Protein AF-A0A7X8ICW5-F1 (afdb_monomer_lite)

Sequence (118 aa):
MKFNWKTEKGNQVELIVKETILDKTADGTKYGEEIFKAVGSFKANGKEYNAQFMTDKGRDVIVFYLNNKEMTVIIPQEIVSKIWPERKAQAEAFDKSLKMDQEYEAHYNKVLKTMGRD

Radius of gyration: 19.95 Å; chains: 1; bounding box: 39×45×60 Å

Secondary structure (DSSP, 8-state):
-EEEEE-TT--EEEEEEEEEEEEEEETTEEEEEEEEEEEEEEEETTEEE-EEEEEETTEEEEEEEETTEEEEEEPPHHHHHHH-GGGHHHHHHHHHHHHHHHHHHHHHHHHHHHTT--

pLDDT: mean 81.74, std 9.29, range [49.62, 93.5]

Foldseek 3Di:
DWDWDAAPVGKIKIWDKDWDWDFDDDPNDGPDIDTDIFTPWIDINNDTFDWGWDQDQLFIWIWTDDPNDIDIDTDPLVVCCVRPVVSNVSSVVSVVVVVVVVVVVVVVVVVVVVVDDD

Structure (mmCIF, N/CA/C/O backbone):
data_AF-A0A7X8ICW5-F1
#
_entry.id   AF-A0A7X8ICW5-F1
#
loop_
_atom_site.group_PDB
_atom_site.id
_atom_site.type_symbol
_atom_site.label_atom_id
_atom_site.label_alt_id
_atom_site.label_comp_id
_atom_site.label_asym_id
_atom_site.label_entity_id
_atom_site.label_seq_id
_atom_site.pdbx_PDB_ins_code
_atom_site.Cartn_x
_atom_site.Cartn_y
_atom_site.Cartn_z
_atom_site.occupancy
_atom_site.B_iso_or_equiv
_atom_site.auth_seq_id
_atom_site.auth_comp_id
_atom_site.auth_asym_id
_atom_site.auth_atom_id
_atom_site.pdbx_PDB_model_num
ATOM 1 N N . MET A 1 1 ? -2.946 11.689 7.149 1.00 88.31 1 MET A N 1
ATOM 2 C CA . MET A 1 1 ? -3.487 11.826 5.774 1.00 88.31 1 MET A CA 1
ATOM 3 C C . MET A 1 1 ? -4.508 10.724 5.482 1.00 88.31 1 MET A C 1
ATOM 5 O O . MET A 1 1 ? -4.333 9.629 5.998 1.00 88.31 1 MET A O 1
ATOM 9 N N . LYS A 1 2 ? -5.552 10.977 4.675 1.00 90.81 2 LYS A N 1
ATOM 10 C CA . LYS A 1 2 ? -6.544 9.963 4.252 1.00 90.81 2 LYS A CA 1
ATOM 11 C C . LYS A 1 2 ? -6.507 9.791 2.732 1.00 90.81 2 LYS A C 1
ATOM 13 O O . LYS A 1 2 ? -6.569 10.777 2.006 1.00 90.81 2 LYS A O 1
ATOM 18 N N . PHE A 1 3 ? -6.468 8.548 2.275 1.00 91.88 3 PHE A N 1
ATOM 19 C CA . PHE A 1 3 ? -6.473 8.152 0.871 1.00 91.88 3 PHE A CA 1
ATOM 20 C C . PHE A 1 3 ? -7.620 7.184 0.617 1.00 91.88 3 PHE A C 1
ATOM 22 O O . PHE A 1 3 ? -7.975 6.396 1.491 1.00 91.88 3 PHE A O 1
ATOM 29 N N . ASN A 1 4 ? -8.213 7.255 -0.568 1.00 93.31 4 ASN A N 1
ATOM 30 C CA . ASN A 1 4 ? -9.263 6.342 -0.988 1.00 93.31 4 ASN A CA 1
ATOM 31 C C . ASN A 1 4 ? -9.071 5.983 -2.460 1.00 93.31 4 ASN A C 1
ATOM 33 O O . ASN A 1 4 ? -8.700 6.838 -3.261 1.00 93.31 4 ASN A O 1
ATOM 37 N N . TRP A 1 5 ? -9.272 4.712 -2.794 1.00 92.62 5 TRP A N 1
ATOM 38 C CA . TRP A 1 5 ? -9.216 4.224 -4.168 1.00 92.62 5 TRP A CA 1
ATOM 39 C C . TRP A 1 5 ? -10.086 2.984 -4.339 1.00 92.62 5 TRP A C 1
ATOM 41 O O . TRP A 1 5 ? -10.574 2.395 -3.373 1.00 92.62 5 TRP A O 1
ATOM 51 N N . LYS A 1 6 ? -10.285 2.587 -5.594 1.00 91.50 6 LYS A N 1
ATOM 52 C CA . LYS A 1 6 ? -10.989 1.363 -5.959 1.00 91.50 6 LYS A CA 1
ATOM 53 C C . LYS A 1 6 ? -9.982 0.376 -6.538 1.00 91.50 6 LYS A C 1
ATOM 55 O O . LYS A 1 6 ? -9.174 0.741 -7.385 1.00 91.50 6 LYS A O 1
ATOM 60 N N . THR A 1 7 ? -10.011 -0.860 -6.059 1.00 87.75 7 THR A N 1
ATOM 61 C CA . THR A 1 7 ? -9.210 -1.954 -6.636 1.00 87.75 7 THR A CA 1
ATOM 62 C C . THR A 1 7 ? -9.782 -2.383 -7.989 1.00 87.75 7 THR A C 1
ATOM 64 O O . THR A 1 7 ? -10.959 -2.147 -8.262 1.00 87.75 7 THR A O 1
ATOM 67 N N . GLU A 1 8 ? -8.998 -3.089 -8.805 1.00 80.50 8 GLU A N 1
ATOM 68 C CA . GLU A 1 8 ? -9.451 -3.641 -10.097 1.00 80.50 8 GLU A CA 1
ATOM 69 C C . GLU A 1 8 ? -10.667 -4.571 -9.952 1.00 80.50 8 GLU A C 1
ATOM 71 O O . GLU A 1 8 ? -11.539 -4.619 -10.813 1.00 80.50 8 GLU A O 1
ATOM 76 N N . LYS A 1 9 ? -10.782 -5.254 -8.806 1.00 80.50 9 LYS A N 1
ATOM 77 C CA . LYS A 1 9 ? -11.930 -6.109 -8.453 1.00 80.50 9 LYS A CA 1
ATOM 78 C C . LYS A 1 9 ? -13.146 -5.329 -7.939 1.00 80.50 9 LYS A C 1
ATOM 80 O O . LYS A 1 9 ? -14.122 -5.921 -7.493 1.00 80.50 9 LYS A O 1
ATOM 85 N N . GLY A 1 10 ? -13.077 -4.003 -7.944 1.00 84.75 10 GLY A N 1
ATOM 86 C CA . GLY A 1 10 ? -14.158 -3.108 -7.564 1.00 84.75 10 GLY A CA 1
ATOM 87 C C . GLY A 1 10 ? -14.303 -2.822 -6.067 1.00 84.75 10 GLY A C 1
ATOM 88 O O . GLY A 1 10 ? -15.199 -2.065 -5.699 1.00 84.75 10 GLY A O 1
ATOM 89 N N . ASN A 1 11 ? -13.429 -3.361 -5.213 1.00 87.44 11 ASN A N 1
ATOM 90 C CA . ASN A 1 11 ? -13.466 -3.092 -3.771 1.00 87.44 11 ASN A CA 1
ATOM 91 C C . ASN A 1 11 ? -13.019 -1.662 -3.472 1.00 87.44 11 ASN A C 1
ATOM 93 O O . ASN A 1 11 ? -11.994 -1.223 -4.005 1.00 87.44 11 ASN A O 1
ATOM 97 N N . GLN A 1 12 ? -13.753 -0.972 -2.603 1.00 92.50 12 GLN A N 1
ATOM 98 C CA . GLN A 1 12 ? -13.397 0.360 -2.126 1.00 92.50 12 GLN A CA 1
ATOM 99 C C . GLN A 1 12 ? -12.414 0.242 -0.966 1.00 92.50 12 GLN A C 1
ATOM 101 O O . GLN A 1 12 ? -12.662 -0.491 -0.012 1.00 92.50 12 GLN A O 1
ATOM 106 N N . VAL A 1 13 ? -11.308 0.967 -1.043 1.00 93.50 13 VAL A N 1
ATOM 107 C CA . VAL A 1 13 ? -10.251 0.953 -0.037 1.00 93.50 13 VAL A CA 1
ATOM 108 C C . VAL A 1 13 ? -10.068 2.359 0.507 1.00 93.50 13 VAL A C 1
ATOM 110 O O . VAL A 1 13 ? -10.017 3.321 -0.258 1.00 93.50 13 VAL A O 1
ATOM 113 N N . GLU A 1 14 ? -9.964 2.477 1.825 1.00 93.25 14 GLU A N 1
ATOM 114 C CA . GLU A 1 14 ? -9.622 3.703 2.531 1.00 93.25 14 GLU A CA 1
ATOM 115 C C . GLU A 1 14 ? -8.385 3.453 3.394 1.00 93.25 14 GLU A C 1
ATOM 117 O O . GLU A 1 14 ? -8.375 2.572 4.248 1.00 93.25 14 GLU A O 1
ATOM 122 N N . LEU A 1 15 ? -7.340 4.248 3.199 1.00 92.12 15 LEU A N 1
ATOM 123 C CA . LEU A 1 15 ? -6.103 4.180 3.966 1.00 92.12 15 LEU A CA 1
ATOM 124 C C . LEU A 1 15 ? -5.906 5.496 4.706 1.00 92.12 15 LEU A C 1
ATOM 126 O O . LEU A 1 15 ? -5.867 6.566 4.103 1.00 92.12 15 LEU A O 1
ATOM 130 N N . ILE A 1 16 ? -5.744 5.423 6.017 1.00 91.56 16 ILE A N 1
ATOM 131 C CA . ILE A 1 16 ? -5.351 6.547 6.852 1.00 91.56 16 ILE A CA 1
ATOM 132 C C . ILE A 1 16 ? -3.898 6.335 7.240 1.00 91.56 16 ILE A C 1
ATOM 134 O O . ILE A 1 16 ? -3.557 5.353 7.892 1.00 91.56 16 ILE A O 1
ATOM 138 N N . VAL A 1 17 ? -3.050 7.281 6.867 1.00 89.88 17 VAL A N 1
ATOM 139 C CA . VAL A 1 17 ? -1.645 7.333 7.265 1.00 89.88 17 VAL A CA 1
ATOM 140 C C . VAL A 1 17 ? -1.499 8.306 8.423 1.00 89.88 17 VAL A C 1
ATOM 142 O O . VAL A 1 17 ? -2.032 9.421 8.370 1.00 89.88 17 VAL A O 1
ATOM 145 N N . LYS A 1 18 ? -0.772 7.892 9.455 1.00 89.12 18 LYS A N 1
ATOM 146 C CA . LYS A 1 18 ? -0.337 8.752 10.552 1.00 89.12 18 LYS A CA 1
ATOM 147 C C . LYS A 1 18 ? 1.129 9.098 10.349 1.00 89.12 18 LYS A C 1
ATOM 149 O O . LYS A 1 18 ? 1.935 8.239 10.005 1.00 89.12 18 LYS A O 1
ATOM 154 N N . GLU A 1 19 ? 1.436 10.366 10.554 1.00 87.25 19 GLU A N 1
ATOM 155 C CA . GLU A 1 19 ? 2.794 10.890 10.521 1.00 87.25 19 GLU A CA 1
ATOM 156 C C . GLU A 1 19 ? 3.177 11.173 11.973 1.00 87.25 19 GLU A C 1
ATOM 158 O O . GLU A 1 19 ? 2.400 11.757 12.730 1.00 87.25 19 GLU A O 1
ATOM 163 N N . THR A 1 20 ? 4.330 10.680 12.395 1.00 83.06 20 THR A N 1
ATOM 164 C CA . THR A 1 20 ? 4.875 10.857 13.735 1.00 83.06 20 THR A CA 1
ATOM 165 C C . THR A 1 20 ? 6.291 11.359 13.577 1.00 83.06 20 THR A C 1
ATOM 167 O O . THR A 1 20 ? 7.091 10.755 12.873 1.00 83.06 20 THR A O 1
ATOM 170 N N . ILE A 1 21 ? 6.592 12.486 14.206 1.00 82.12 21 ILE A N 1
ATOM 171 C CA . ILE A 1 21 ? 7.944 13.025 14.218 1.00 82.12 21 ILE A CA 1
ATOM 172 C C . ILE A 1 21 ? 8.698 12.275 15.313 1.00 82.12 21 ILE A C 1
ATOM 174 O O . ILE A 1 21 ? 8.289 12.291 16.473 1.00 82.12 21 ILE A O 1
ATOM 178 N N . LEU A 1 22 ? 9.748 11.565 14.922 1.00 80.94 22 LEU A N 1
ATOM 179 C CA . LEU A 1 22 ? 10.687 10.918 15.821 1.00 80.94 22 LEU A CA 1
ATOM 180 C C . LEU A 1 22 ? 11.913 11.812 15.953 1.00 80.94 22 LEU A C 1
ATOM 182 O O . LEU A 1 22 ? 12.618 12.084 14.979 1.00 80.94 22 LEU A O 1
ATOM 186 N N . ASP A 1 23 ? 12.180 12.256 17.173 1.00 83.75 23 ASP A N 1
ATOM 187 C CA . ASP A 1 23 ? 13.417 12.949 17.494 1.00 83.75 23 ASP A CA 1
ATOM 188 C C . ASP A 1 23 ? 14.589 11.972 17.423 1.00 83.75 23 ASP A C 1
ATOM 190 O O . ASP A 1 23 ? 14.660 10.996 18.179 1.00 83.75 23 ASP A O 1
ATOM 194 N N . LYS A 1 24 ? 15.550 12.252 16.540 1.00 77.00 24 LYS A N 1
ATOM 195 C CA . LYS A 1 24 ? 16.824 11.542 16.553 1.00 77.00 24 LYS A CA 1
ATOM 196 C C . LYS A 1 24 ? 17.640 12.072 17.720 1.00 77.00 24 LYS A C 1
ATOM 198 O O . LYS A 1 24 ? 18.223 13.156 17.653 1.00 77.00 24 LYS A O 1
ATOM 203 N N . THR A 1 25 ? 17.650 11.297 18.796 1.00 79.19 25 THR A N 1
ATOM 204 C CA . THR A 1 25 ? 18.475 11.550 19.974 1.00 79.19 25 THR A CA 1
ATOM 205 C C . THR A 1 25 ? 19.610 10.535 20.039 1.00 79.19 25 THR A C 1
ATOM 207 O O . THR A 1 25 ? 19.411 9.338 19.845 1.00 79.19 25 THR A O 1
ATOM 210 N N . ALA A 1 26 ? 20.822 11.025 20.278 1.00 70.75 26 ALA A N 1
ATOM 211 C CA . ALA A 1 26 ? 21.976 10.225 20.679 1.00 70.75 26 ALA A CA 1
ATOM 212 C C . ALA A 1 26 ? 22.488 10.837 21.983 1.00 70.75 26 ALA A C 1
ATOM 214 O O . ALA A 1 26 ? 22.659 12.055 22.048 1.00 70.75 26 ALA A O 1
ATOM 215 N N . ASP A 1 27 ? 22.632 10.026 23.034 1.00 76.94 27 ASP A N 1
ATOM 216 C CA . ASP A 1 27 ? 23.030 10.484 24.376 1.00 76.94 27 ASP A CA 1
ATOM 217 C C . ASP A 1 27 ? 22.227 11.705 24.878 1.00 76.94 27 ASP A C 1
ATOM 219 O O . ASP A 1 27 ? 22.767 12.681 25.393 1.00 76.94 27 ASP A O 1
ATOM 223 N N . GLY A 1 28 ? 20.905 11.696 24.662 1.00 77.06 28 GLY A N 1
ATOM 224 C CA . GLY A 1 28 ? 20.012 12.786 25.080 1.00 77.06 28 GLY A CA 1
ATOM 225 C C . GLY A 1 28 ? 20.142 14.085 24.273 1.00 77.06 28 GLY A C 1
ATOM 226 O O . GLY A 1 28 ? 19.391 15.028 24.513 1.00 77.06 28 GLY A O 1
ATOM 227 N N . THR A 1 29 ? 21.034 14.137 23.281 1.00 77.50 29 THR A N 1
ATOM 228 C CA . THR A 1 29 ? 21.197 15.289 22.389 1.00 77.50 29 THR A CA 1
ATOM 229 C C . THR A 1 29 ? 20.387 15.073 21.113 1.00 77.50 29 THR A C 1
ATOM 231 O O . THR A 1 29 ? 20.631 14.126 20.362 1.00 77.50 29 THR A O 1
ATOM 234 N N . LYS A 1 30 ? 19.408 15.951 20.859 1.00 79.75 30 LYS A N 1
ATOM 235 C CA . LYS A 1 30 ? 18.623 15.967 19.616 1.00 79.75 30 LYS A CA 1
ATOM 236 C C . LYS A 1 30 ? 19.498 16.502 18.480 1.00 79.75 30 LYS A C 1
ATOM 238 O O . LYS A 1 30 ? 19.870 17.671 18.497 1.00 79.75 30 LYS A O 1
ATOM 243 N N . TYR A 1 31 ? 19.816 15.658 17.500 1.00 82.62 31 TYR A N 1
ATOM 244 C CA . TYR A 1 31 ? 20.617 16.037 16.324 1.00 82.62 31 TYR A CA 1
ATOM 245 C C . TYR A 1 31 ? 19.809 16.036 15.020 1.00 82.62 31 TYR A C 1
ATOM 247 O O . TYR A 1 31 ? 20.335 16.378 13.962 1.00 82.62 31 TYR A O 1
ATOM 255 N N . GLY A 1 32 ? 18.529 15.668 15.078 1.00 80.69 32 GLY A N 1
ATOM 256 C CA . GLY A 1 32 ? 17.634 15.739 13.934 1.00 80.69 32 GLY A CA 1
ATOM 257 C C . GLY A 1 32 ? 16.215 15.298 14.263 1.00 80.69 32 GLY A C 1
ATOM 258 O O . GLY A 1 32 ? 15.924 14.827 15.362 1.00 80.69 32 GLY A O 1
ATOM 259 N N . GLU A 1 33 ? 15.342 15.439 13.277 1.00 82.06 33 GLU A N 1
ATOM 260 C CA . GLU A 1 33 ? 13.954 14.988 13.310 1.00 82.06 33 GLU A CA 1
ATOM 261 C C . GLU A 1 33 ? 13.731 14.082 12.101 1.00 82.06 33 GLU A C 1
ATOM 263 O O . GLU A 1 33 ? 14.132 14.414 10.985 1.00 82.06 33 GLU A O 1
ATOM 268 N N . GLU A 1 34 ? 13.119 12.922 12.316 1.00 81.38 34 GLU A N 1
ATOM 269 C CA . GLU A 1 34 ? 12.689 12.025 11.250 1.00 81.38 34 GLU A CA 1
ATOM 270 C C . GLU A 1 34 ? 11.169 11.946 11.236 1.00 81.38 34 GLU A C 1
ATOM 272 O O . GLU A 1 34 ? 10.536 11.691 12.258 1.00 81.38 34 GLU A O 1
ATOM 277 N N . ILE A 1 35 ? 10.562 12.161 10.073 1.00 80.06 35 ILE A N 1
ATOM 278 C CA . ILE A 1 35 ? 9.119 12.000 9.920 1.00 80.06 35 ILE A CA 1
ATOM 279 C C . ILE A 1 35 ? 8.850 10.527 9.628 1.00 80.06 35 ILE A C 1
ATOM 281 O O . ILE A 1 35 ? 9.032 10.055 8.507 1.00 80.06 35 ILE A O 1
ATOM 285 N N . PHE A 1 36 ? 8.385 9.802 10.636 1.00 82.00 36 PHE A N 1
ATOM 286 C CA . PHE A 1 36 ? 7.938 8.429 10.493 1.00 82.00 36 PHE A CA 1
ATOM 287 C C . PHE A 1 36 ? 6.489 8.389 10.012 1.00 82.00 36 PHE A C 1
ATOM 289 O O . PHE A 1 36 ? 5.593 8.968 10.626 1.00 82.00 36 PHE A O 1
ATOM 296 N N . LYS A 1 37 ? 6.237 7.688 8.907 1.00 83.94 37 LYS A N 1
ATOM 297 C CA . LYS A 1 37 ? 4.896 7.550 8.329 1.00 83.94 37 LYS A CA 1
ATOM 298 C C . LYS A 1 37 ? 4.441 6.106 8.427 1.00 83.94 37 LYS A C 1
ATOM 300 O O . LYS A 1 37 ? 5.051 5.224 7.826 1.00 83.94 37 LYS A O 1
ATOM 305 N N . ALA A 1 38 ? 3.350 5.882 9.149 1.00 83.69 38 ALA A N 1
ATOM 306 C CA . ALA A 1 38 ? 2.793 4.560 9.397 1.00 83.69 38 ALA A CA 1
ATOM 307 C C . ALA A 1 38 ? 1.329 4.465 8.974 1.00 83.69 38 ALA A C 1
ATOM 309 O O . ALA A 1 38 ? 0.584 5.450 8.964 1.00 83.69 38 ALA A O 1
ATOM 310 N N . VAL A 1 39 ? 0.893 3.245 8.669 1.00 85.88 39 VAL A N 1
ATOM 311 C CA . VAL A 1 39 ? -0.524 2.943 8.465 1.00 85.88 39 VAL A CA 1
ATOM 312 C C . VAL A 1 39 ? -1.243 3.113 9.800 1.00 85.88 39 VAL A C 1
ATOM 314 O O . VAL A 1 39 ? -0.968 2.406 10.762 1.00 85.88 39 VAL A O 1
ATOM 317 N N . GLY A 1 40 ? -2.136 4.095 9.873 1.00 86.75 40 GLY A N 1
ATOM 318 C CA . GLY A 1 40 ? -2.920 4.390 11.066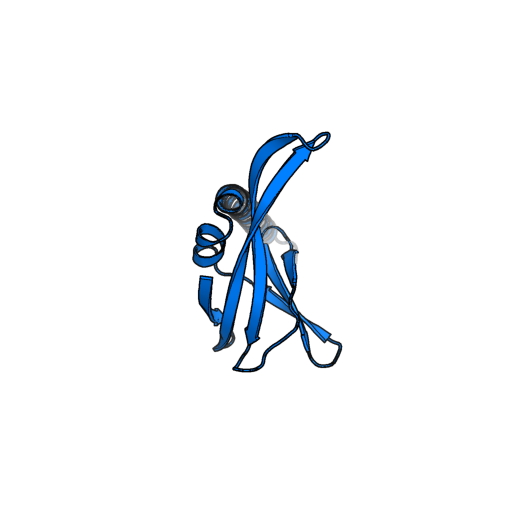 1.00 86.75 40 GLY A CA 1
ATOM 319 C C . GLY A 1 40 ? -4.242 3.630 11.121 1.00 86.75 40 GLY A C 1
ATOM 320 O O . GLY A 1 40 ? -4.630 3.175 12.189 1.00 86.75 40 GLY A O 1
ATOM 321 N N . SER A 1 41 ? -4.949 3.530 9.996 1.00 90.12 41 SER A N 1
ATOM 322 C CA . SER A 1 41 ? -6.170 2.725 9.849 1.00 90.12 41 SER A CA 1
ATOM 323 C C . SER A 1 41 ? -6.333 2.336 8.384 1.00 90.12 41 SER A C 1
ATOM 325 O O . SER A 1 41 ? -5.964 3.093 7.484 1.00 90.12 41 SER A O 1
ATOM 327 N N . PHE A 1 42 ? -6.869 1.148 8.142 1.00 92.69 42 PHE A N 1
ATOM 328 C CA . PHE A 1 42 ? -7.152 0.643 6.810 1.00 92.69 42 PHE A CA 1
ATOM 329 C C . PHE A 1 42 ? -8.564 0.079 6.786 1.00 92.69 42 PHE A C 1
ATOM 331 O O . PHE A 1 42 ? -8.921 -0.761 7.613 1.00 92.69 42 PHE A O 1
ATOM 338 N N . LYS A 1 43 ? -9.370 0.532 5.827 1.00 92.69 43 LYS A N 1
ATOM 339 C CA . LYS A 1 43 ? -10.711 0.015 5.588 1.00 92.69 43 LYS A CA 1
ATOM 340 C C . LYS A 1 43 ? -10.825 -0.537 4.182 1.00 92.69 43 LYS A C 1
ATOM 342 O O . LYS A 1 43 ? -10.417 0.109 3.223 1.00 92.69 43 LYS A O 1
ATOM 347 N N . ALA A 1 44 ? -11.441 -1.702 4.056 1.00 90.12 44 ALA A N 1
ATOM 348 C CA . ALA A 1 44 ? -11.834 -2.270 2.776 1.00 90.12 44 ALA A CA 1
ATOM 349 C C . ALA A 1 44 ? -13.343 -2.537 2.799 1.00 90.12 44 ALA A C 1
ATOM 351 O O . ALA A 1 44 ? -13.861 -3.154 3.729 1.00 90.12 44 ALA A O 1
ATOM 352 N N . ASN A 1 45 ? -14.067 -2.033 1.799 1.00 89.94 45 ASN A N 1
ATOM 353 C CA . ASN A 1 45 ? -15.527 -2.092 1.693 1.00 89.94 45 ASN A CA 1
ATOM 354 C C . ASN A 1 45 ? -16.244 -1.623 2.978 1.00 89.94 45 ASN A C 1
ATOM 356 O O . ASN A 1 45 ? -17.182 -2.261 3.452 1.00 89.94 45 ASN A O 1
ATOM 360 N N . GLY A 1 46 ? -15.754 -0.531 3.578 1.00 89.12 46 GLY A N 1
ATOM 361 C CA . GLY A 1 46 ? -16.312 0.063 4.798 1.00 89.12 46 GLY A CA 1
ATOM 362 C C . GLY A 1 46 ? -15.986 -0.675 6.103 1.00 89.12 46 GLY A C 1
ATOM 363 O O . GLY A 1 46 ? -16.343 -0.188 7.174 1.00 89.12 46 GLY A O 1
ATOM 364 N N . LYS A 1 47 ? -15.286 -1.814 6.049 1.00 90.31 47 LYS A N 1
ATOM 365 C CA . LYS A 1 47 ? -14.834 -2.552 7.236 1.00 90.31 47 LYS A CA 1
ATOM 366 C C . LYS A 1 47 ? -13.395 -2.201 7.562 1.00 90.31 47 LYS A C 1
ATOM 368 O O . LYS A 1 47 ? -12.559 -2.197 6.667 1.00 90.31 47 LYS A O 1
ATOM 373 N N . GLU A 1 48 ? -13.122 -1.915 8.828 1.00 92.12 48 GLU A N 1
ATOM 374 C CA . GLU A 1 48 ? -11.769 -1.653 9.314 1.00 92.12 48 GLU A CA 1
ATOM 375 C C . GLU A 1 48 ? -11.028 -2.962 9.578 1.00 92.12 48 GLU A C 1
ATOM 377 O O . GLU A 1 48 ? -11.583 -3.893 10.161 1.00 92.12 48 GLU A O 1
ATOM 382 N N . TYR A 1 49 ? -9.777 -3.021 9.133 1.00 91.38 49 TYR A N 1
ATOM 383 C CA . TYR A 1 49 ? -8.896 -4.161 9.322 1.00 91.38 49 TYR A CA 1
ATOM 384 C C . TYR A 1 49 ? -7.588 -3.701 9.947 1.00 91.38 49 TYR A C 1
ATOM 386 O O . TYR A 1 49 ? -7.078 -2.620 9.643 1.00 91.38 49 TYR A O 1
ATOM 394 N N . ASN A 1 50 ? -7.019 -4.564 10.786 1.00 89.06 50 ASN A N 1
ATOM 395 C CA . ASN A 1 50 ? -5.639 -4.402 11.202 1.00 89.06 50 ASN A CA 1
ATOM 396 C C . ASN A 1 50 ? -4.749 -4.759 10.011 1.00 89.06 50 ASN A C 1
ATOM 398 O O . ASN A 1 50 ? -4.755 -5.903 9.548 1.00 89.06 50 ASN A O 1
ATOM 402 N N . ALA A 1 51 ? -4.067 -3.754 9.478 1.00 89.88 51 ALA A N 1
ATOM 403 C CA . ALA A 1 51 ? -3.344 -3.869 8.232 1.00 89.88 51 ALA A CA 1
ATOM 404 C C . ALA A 1 51 ? -1.930 -3.325 8.378 1.00 89.88 51 ALA A C 1
ATOM 406 O O . ALA A 1 51 ? -1.696 -2.326 9.060 1.00 89.88 51 ALA A O 1
ATOM 407 N N . GLN A 1 52 ? -0.995 -3.985 7.711 1.00 89.31 52 GLN A N 1
ATOM 408 C CA . GLN A 1 52 ? 0.413 -3.635 7.718 1.00 89.31 52 GLN A CA 1
ATOM 409 C C . GLN A 1 52 ? 0.862 -3.282 6.311 1.00 89.31 52 GLN A C 1
ATOM 411 O O . GLN A 1 52 ? 0.412 -3.860 5.325 1.00 89.31 52 GLN A O 1
ATOM 416 N N . PHE A 1 53 ? 1.757 -2.310 6.231 1.00 88.94 53 PHE A N 1
ATOM 417 C CA . PHE A 1 53 ? 2.414 -1.951 4.989 1.00 88.94 53 PHE A CA 1
ATOM 418 C C . PHE A 1 53 ? 3.622 -2.860 4.762 1.00 88.94 53 PHE A C 1
ATOM 420 O O . PHE A 1 53 ? 4.432 -3.050 5.669 1.00 88.94 53 PHE A O 1
ATOM 427 N N . MET A 1 54 ? 3.741 -3.407 3.555 1.00 89.00 54 MET A N 1
ATOM 428 C CA . MET A 1 54 ? 4.820 -4.301 3.149 1.00 89.00 54 MET A CA 1
ATOM 429 C C . MET A 1 54 ? 5.182 -4.047 1.685 1.00 89.00 54 MET A C 1
ATOM 431 O O . MET A 1 54 ? 4.383 -3.522 0.914 1.00 89.00 54 MET A O 1
ATOM 435 N N . THR A 1 55 ? 6.385 -4.443 1.285 1.00 85.81 55 THR A N 1
ATOM 436 C CA . THR A 1 55 ? 6.764 -4.515 -0.127 1.00 85.81 55 THR A CA 1
ATOM 437 C C . THR A 1 55 ? 6.743 -5.970 -0.564 1.00 85.81 55 THR A C 1
ATOM 439 O O . THR A 1 55 ? 7.527 -6.766 -0.056 1.00 85.81 55 THR A O 1
ATOM 442 N N . ASP A 1 56 ? 5.869 -6.305 -1.509 1.00 82.56 56 ASP A N 1
ATOM 443 C CA . ASP A 1 56 ? 5.814 -7.623 -2.142 1.00 82.56 56 ASP A CA 1
ATOM 444 C C . ASP A 1 56 ? 6.211 -7.489 -3.612 1.00 82.56 56 ASP A C 1
ATOM 446 O O . ASP A 1 56 ? 5.619 -6.702 -4.352 1.00 82.56 56 ASP A O 1
ATOM 450 N N . LYS A 1 57 ? 7.248 -8.224 -4.033 1.00 78.88 57 LYS A N 1
ATOM 451 C CA . LYS A 1 57 ? 7.763 -8.221 -5.418 1.00 78.88 57 LYS A CA 1
ATOM 452 C C . LYS A 1 57 ? 7.937 -6.806 -5.991 1.00 78.88 57 LYS A C 1
ATOM 454 O O . LYS A 1 57 ? 7.420 -6.500 -7.058 1.00 78.88 57 LYS A O 1
ATOM 459 N N . GLY A 1 58 ? 8.596 -5.917 -5.247 1.00 76.06 58 GLY A N 1
ATOM 460 C CA . GLY A 1 58 ? 8.846 -4.534 -5.680 1.00 76.06 58 GLY A CA 1
ATOM 461 C C . GLY A 1 58 ? 7.607 -3.633 -5.749 1.00 76.06 58 GLY A C 1
ATOM 462 O O . GLY A 1 58 ? 7.715 -2.492 -6.192 1.00 76.06 58 GLY A O 1
ATOM 463 N N . ARG A 1 59 ? 6.438 -4.111 -5.305 1.00 80.50 59 ARG A N 1
ATOM 464 C CA . ARG A 1 59 ? 5.208 -3.326 -5.191 1.00 80.50 59 ARG A CA 1
ATOM 465 C C . ARG A 1 59 ? 4.884 -3.075 -3.730 1.00 80.50 59 ARG A C 1
ATOM 467 O O . ARG A 1 59 ? 4.952 -3.974 -2.896 1.00 80.50 59 ARG A O 1
ATOM 474 N N . ASP A 1 60 ? 4.485 -1.852 -3.430 1.00 88.06 60 ASP A N 1
ATOM 475 C CA . ASP A 1 60 ? 3.990 -1.500 -2.110 1.00 88.06 60 ASP A CA 1
ATOM 476 C C . ASP A 1 60 ? 2.555 -2.009 -1.936 1.00 88.06 60 ASP A C 1
ATOM 478 O O . ASP A 1 60 ? 1.640 -1.663 -2.693 1.00 88.06 60 ASP A O 1
ATOM 482 N N . VAL A 1 61 ? 2.368 -2.866 -0.938 1.00 91.00 61 VAL A N 1
ATOM 483 C CA . VAL A 1 61 ? 1.108 -3.540 -0.643 1.00 91.00 61 VAL A CA 1
ATOM 484 C C . VAL A 1 61 ? 0.694 -3.304 0.805 1.00 91.00 61 VAL A C 1
ATOM 486 O O . VAL A 1 61 ? 1.513 -3.126 1.706 1.00 91.00 61 VAL A O 1
ATOM 489 N N . ILE A 1 62 ? -0.613 -3.323 1.034 1.00 91.12 62 ILE A N 1
ATOM 490 C CA . ILE A 1 62 ? -1.189 -3.474 2.363 1.00 91.12 62 ILE A CA 1
ATOM 491 C C . ILE A 1 62 ? -1.578 -4.934 2.547 1.00 91.12 62 ILE A C 1
ATOM 493 O O . ILE A 1 62 ? -2.351 -5.474 1.753 1.00 91.12 62 ILE A O 1
ATOM 497 N N . VAL A 1 63 ? -1.071 -5.545 3.609 1.00 91.56 63 VAL A N 1
ATOM 498 C CA . VAL A 1 63 ? -1.405 -6.904 4.027 1.00 91.56 63 VAL A CA 1
ATOM 499 C C . VAL A 1 63 ? -2.374 -6.827 5.199 1.00 91.56 63 VAL A C 1
ATOM 501 O O . VAL A 1 63 ? -2.145 -6.090 6.157 1.00 91.56 63 VAL A O 1
ATOM 504 N N . PHE A 1 64 ? -3.471 -7.570 5.131 1.00 91.62 64 PHE A N 1
ATOM 505 C CA . PHE A 1 64 ? -4.453 -7.678 6.207 1.00 91.62 64 PHE A CA 1
ATOM 506 C C . PHE A 1 64 ? -5.055 -9.080 6.232 1.00 91.62 64 PHE A C 1
ATOM 508 O O . PHE A 1 64 ? -5.034 -9.801 5.239 1.00 91.62 64 PHE A O 1
ATOM 515 N N . TYR A 1 65 ? -5.623 -9.466 7.370 1.00 89.62 65 TYR A N 1
ATOM 516 C CA . TYR A 1 65 ? -6.216 -10.788 7.540 1.00 89.62 65 TYR A CA 1
ATOM 517 C C . TYR A 1 65 ? -7.741 -10.708 7.467 1.00 89.62 65 TYR A C 1
ATOM 519 O O . TYR A 1 65 ? -8.377 -9.933 8.182 1.00 89.62 65 TYR A O 1
ATOM 527 N N . LEU A 1 66 ? -8.335 -11.542 6.615 1.00 87.19 66 LEU A N 1
ATOM 528 C CA . LEU A 1 66 ? -9.779 -11.718 6.492 1.00 87.19 66 LEU A CA 1
ATOM 529 C C . LEU A 1 66 ? -10.110 -13.196 6.698 1.00 87.19 66 LEU A C 1
ATOM 531 O O . LEU A 1 66 ? -9.721 -14.033 5.889 1.00 87.19 66 LEU A O 1
ATOM 535 N N . ASN A 1 67 ? -10.848 -13.529 7.762 1.00 88.06 67 ASN A N 1
ATOM 536 C CA . ASN A 1 67 ? -11.212 -14.915 8.096 1.00 88.06 67 ASN A CA 1
ATOM 537 C C . ASN A 1 67 ? -9.990 -15.859 8.137 1.00 88.06 67 ASN A C 1
ATOM 539 O O . ASN A 1 67 ? -9.992 -16.904 7.487 1.00 88.06 67 ASN A O 1
ATOM 543 N N . ASN A 1 68 ? -8.924 -15.460 8.843 1.00 87.38 68 ASN A N 1
ATOM 544 C CA . ASN A 1 68 ? -7.630 -16.162 8.904 1.00 87.38 68 ASN A CA 1
ATOM 545 C C . ASN A 1 68 ? -6.897 -16.346 7.562 1.00 87.38 68 ASN A C 1
ATOM 547 O O . ASN A 1 68 ? -5.886 -17.041 7.513 1.00 87.38 68 ASN A O 1
ATOM 551 N N . LYS A 1 69 ? -7.357 -15.714 6.479 1.00 90.44 69 LYS A N 1
ATOM 552 C CA . LYS A 1 69 ? -6.638 -15.682 5.205 1.00 90.44 69 LYS A CA 1
ATOM 553 C C . LYS A 1 69 ? -5.908 -14.360 5.066 1.00 90.44 69 LYS A C 1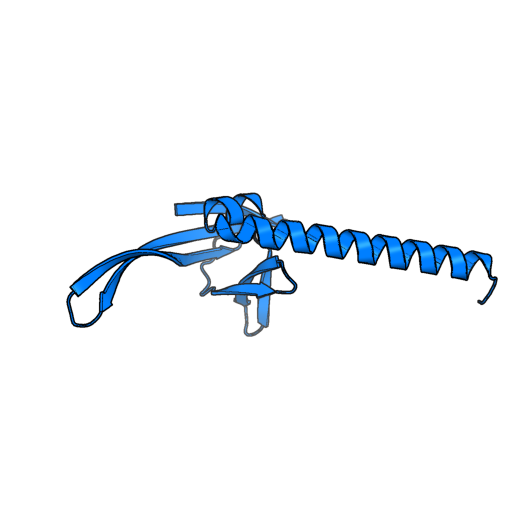
ATOM 555 O O . LYS A 1 69 ? -6.507 -13.301 5.256 1.00 90.44 69 LYS A O 1
ATOM 560 N N . GLU A 1 70 ? -4.630 -14.441 4.728 1.00 90.75 70 GLU A N 1
ATOM 561 C CA . GLU A 1 70 ? -3.849 -13.275 4.351 1.00 90.75 70 GLU A CA 1
ATOM 562 C C . GLU A 1 70 ? -4.366 -12.731 3.017 1.00 90.75 70 GLU A C 1
ATOM 564 O O . GLU A 1 70 ? -4.527 -13.461 2.037 1.00 90.75 70 GLU A O 1
ATOM 569 N N . MET A 1 71 ? -4.672 -11.442 3.005 1.00 90.19 71 MET A N 1
ATOM 570 C CA . MET A 1 71 ? -5.122 -10.701 1.843 1.00 90.19 71 MET A CA 1
ATOM 571 C C . MET A 1 71 ? -4.148 -9.558 1.607 1.00 90.19 71 MET A C 1
ATOM 573 O O . MET A 1 71 ? -3.751 -8.861 2.541 1.00 90.19 71 MET A O 1
ATOM 577 N N . THR A 1 72 ? -3.804 -9.334 0.344 1.00 91.06 72 THR A N 1
ATOM 578 C CA . THR A 1 72 ? -2.933 -8.237 -0.064 1.00 91.06 72 THR A CA 1
ATOM 579 C C . THR A 1 72 ? -3.678 -7.295 -1.000 1.00 91.06 72 THR A C 1
ATOM 581 O O . THR A 1 72 ? -4.467 -7.709 -1.854 1.00 91.06 72 THR A O 1
ATOM 584 N N . VAL A 1 73 ? -3.458 -5.997 -0.818 1.00 90.38 73 VAL A N 1
ATOM 585 C CA . VAL A 1 73 ? -3.982 -4.943 -1.687 1.00 90.38 73 VAL A CA 1
ATOM 586 C C . VAL A 1 73 ? -2.818 -4.097 -2.158 1.00 90.38 73 VAL A C 1
ATOM 588 O O . VAL A 1 73 ? -2.096 -3.515 -1.355 1.00 90.38 73 VAL A O 1
ATOM 591 N N . ILE A 1 74 ? -2.664 -4.010 -3.475 1.00 89.69 74 ILE A N 1
ATOM 592 C CA . ILE A 1 74 ? -1.659 -3.157 -4.102 1.00 89.69 74 ILE A CA 1
ATOM 593 C C . ILE A 1 74 ? -2.060 -1.697 -3.900 1.00 89.69 74 ILE A C 1
ATOM 595 O O . ILE A 1 74 ? -3.206 -1.311 -4.163 1.00 89.69 74 ILE A O 1
ATOM 599 N N . ILE A 1 75 ? -1.113 -0.893 -3.424 1.00 89.19 75 ILE A N 1
ATOM 600 C CA . ILE A 1 75 ? -1.295 0.544 -3.263 1.00 89.19 75 ILE A CA 1
ATOM 601 C C . ILE A 1 75 ? -0.946 1.213 -4.598 1.00 89.19 75 ILE A C 1
ATOM 603 O O . ILE A 1 75 ? 0.146 0.991 -5.123 1.00 89.19 75 ILE A O 1
ATOM 607 N N . PRO A 1 76 ? -1.834 2.049 -5.161 1.00 88.62 76 PRO A N 1
ATOM 608 C CA . PRO A 1 76 ? -1.524 2.829 -6.351 1.00 88.62 76 PRO A CA 1
ATOM 609 C C . PRO A 1 76 ? -0.261 3.669 -6.155 1.00 88.62 76 PRO A C 1
ATOM 611 O O . PRO A 1 76 ? -0.108 4.345 -5.135 1.00 88.62 76 PRO A O 1
ATOM 614 N N . GLN A 1 77 ? 0.617 3.689 -7.157 1.00 84.25 77 GLN A N 1
ATOM 615 C CA . GLN A 1 77 ? 1.898 4.398 -7.080 1.00 84.25 77 GLN A CA 1
ATOM 616 C C . GLN A 1 77 ? 1.732 5.906 -6.830 1.00 84.25 77 GLN A C 1
ATOM 618 O O . GLN A 1 77 ? 2.576 6.522 -6.182 1.00 84.25 77 GLN A O 1
ATOM 623 N N . GLU A 1 78 ? 0.626 6.506 -7.277 1.00 85.88 78 GLU A N 1
ATOM 624 C CA . GLU A 1 78 ? 0.275 7.901 -6.982 1.00 85.88 78 GLU A CA 1
ATOM 625 C C . GLU A 1 78 ? 0.071 8.151 -5.481 1.00 85.88 78 GLU A C 1
ATOM 627 O O . GLU A 1 78 ? 0.440 9.203 -4.961 1.00 85.88 78 GLU A O 1
ATOM 632 N N . ILE A 1 79 ? -0.504 7.175 -4.773 1.00 88.00 79 ILE A N 1
ATOM 633 C CA . ILE A 1 79 ? -0.720 7.229 -3.325 1.00 88.00 79 ILE A CA 1
ATOM 634 C C . ILE A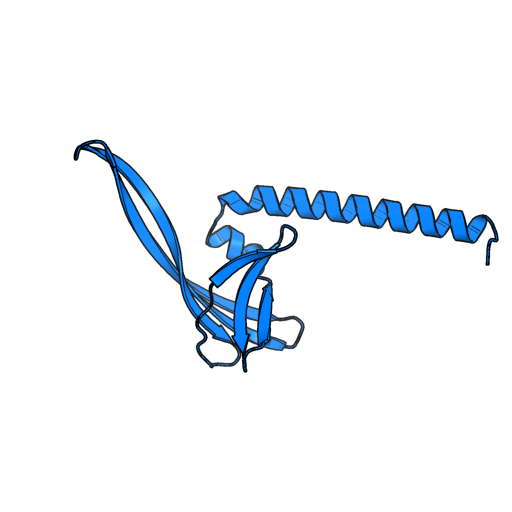 1 79 ? 0.601 6.970 -2.606 1.00 88.00 79 ILE A C 1
ATOM 636 O O . ILE A 1 79 ? 0.966 7.743 -1.722 1.00 88.00 79 ILE A O 1
ATOM 640 N N . VAL A 1 80 ? 1.357 5.953 -3.032 1.00 86.25 80 VAL A N 1
ATOM 641 C CA . VAL A 1 80 ? 2.697 5.670 -2.492 1.00 86.25 80 VAL A CA 1
ATOM 642 C C . VAL A 1 80 ? 3.590 6.898 -2.609 1.00 86.25 80 VAL A C 1
ATOM 644 O O . VAL A 1 80 ? 4.159 7.313 -1.613 1.00 86.25 80 VAL A O 1
ATOM 647 N N . SER A 1 81 ? 3.648 7.545 -3.773 1.00 84.31 81 SER A N 1
ATOM 648 C CA . SER A 1 81 ? 4.506 8.717 -4.002 1.00 84.31 81 SER A CA 1
ATOM 649 C C . SER A 1 81 ? 4.129 9.916 -3.126 1.00 84.31 81 SER A C 1
ATOM 651 O O . SER A 1 81 ? 4.982 10.746 -2.825 1.00 84.31 81 SER A O 1
ATOM 653 N N . LYS A 1 82 ? 2.861 10.023 -2.707 1.00 85.38 82 LYS A N 1
ATOM 654 C CA . LYS A 1 82 ? 2.413 11.057 -1.761 1.00 85.38 82 LYS A CA 1
ATOM 655 C C . LYS A 1 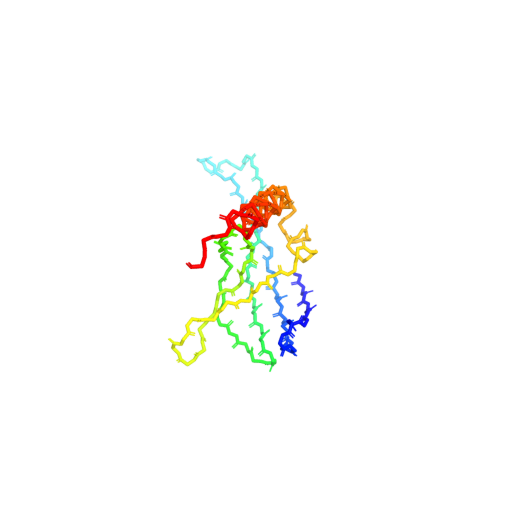82 ? 2.796 10.730 -0.321 1.00 85.38 82 LYS A C 1
ATOM 657 O O . LYS A 1 82 ? 3.056 11.644 0.458 1.00 85.38 82 LYS A O 1
ATOM 662 N N . ILE A 1 83 ? 2.793 9.450 0.040 1.00 82.56 83 ILE A N 1
ATOM 663 C CA . ILE A 1 83 ? 3.107 9.009 1.398 1.00 82.56 83 ILE A CA 1
ATOM 664 C C . ILE A 1 83 ? 4.624 8.870 1.562 1.00 82.56 83 ILE A C 1
ATOM 666 O O . ILE A 1 83 ? 5.209 9.579 2.372 1.00 82.56 83 ILE A O 1
ATOM 670 N N . TRP A 1 84 ? 5.252 8.018 0.759 1.00 82.50 84 TRP A N 1
ATOM 671 C CA . TRP A 1 84 ? 6.676 7.681 0.756 1.00 82.50 84 TRP A CA 1
ATOM 672 C C . TRP A 1 84 ? 7.308 8.074 -0.589 1.00 82.50 84 TRP A C 1
ATOM 674 O O . TRP A 1 84 ? 7.508 7.220 -1.459 1.00 82.50 84 TRP A O 1
ATOM 684 N N . PRO A 1 85 ? 7.606 9.368 -0.808 1.00 79.25 85 PRO A N 1
ATOM 685 C CA . PRO A 1 85 ? 8.172 9.840 -2.070 1.00 79.25 85 PRO A CA 1
ATOM 686 C C . PRO A 1 85 ? 9.514 9.176 -2.407 1.00 79.25 85 PRO A C 1
ATOM 688 O O . PRO A 1 85 ? 9.813 8.985 -3.585 1.00 79.25 85 PRO A O 1
ATOM 691 N N . GLU A 1 86 ? 10.294 8.750 -1.406 1.00 77.81 86 GLU A N 1
ATOM 692 C CA . GLU A 1 86 ? 11.562 8.040 -1.626 1.00 77.81 86 GLU A CA 1
ATOM 693 C C . GLU A 1 86 ? 11.397 6.677 -2.322 1.00 77.81 86 GLU A C 1
ATOM 695 O O . GLU A 1 86 ? 12.320 6.194 -2.977 1.00 77.81 86 GLU A O 1
ATOM 700 N N . ARG A 1 87 ? 10.211 6.060 -2.236 1.00 75.44 87 ARG A N 1
ATOM 701 C CA . ARG A 1 87 ? 9.929 4.747 -2.838 1.00 75.44 87 ARG A CA 1
ATOM 702 C C . ARG A 1 87 ? 9.591 4.826 -4.319 1.00 75.44 87 ARG A C 1
ATOM 704 O O . ARG A 1 87 ? 9.636 3.813 -5.014 1.00 75.44 87 ARG A O 1
ATOM 711 N N . LYS A 1 88 ? 9.329 6.029 -4.837 1.00 70.81 88 LYS A N 1
ATOM 712 C CA . LYS A 1 88 ? 9.012 6.242 -6.251 1.00 70.81 88 LYS A CA 1
ATOM 713 C C . LYS A 1 88 ? 10.130 5.727 -7.168 1.00 70.81 88 LYS A C 1
ATOM 715 O O . LYS A 1 88 ? 9.848 4.987 -8.105 1.00 70.81 88 LYS A O 1
ATOM 720 N N . ALA A 1 89 ? 11.386 6.028 -6.833 1.00 66.56 89 ALA A N 1
ATOM 721 C CA . ALA A 1 89 ? 12.547 5.581 -7.602 1.00 66.56 89 ALA A CA 1
ATOM 722 C C . ALA A 1 89 ? 12.699 4.046 -7.618 1.00 66.56 89 ALA A C 1
ATOM 724 O O . ALA A 1 89 ? 13.109 3.478 -8.629 1.00 66.56 89 ALA A O 1
ATOM 725 N N . GLN A 1 90 ? 12.331 3.365 -6.526 1.00 68.06 90 GLN A N 1
ATOM 726 C CA . GLN A 1 90 ? 12.356 1.899 -6.451 1.00 68.06 90 GLN A CA 1
ATOM 727 C C . GLN A 1 90 ? 11.261 1.272 -7.321 1.00 68.06 90 GLN A C 1
ATOM 729 O O . GLN A 1 90 ? 11.528 0.314 -8.046 1.00 68.06 90 GLN A O 1
ATOM 734 N N . ALA A 1 91 ? 10.055 1.845 -7.305 1.00 67.75 91 ALA A N 1
ATOM 735 C CA . ALA A 1 91 ? 8.950 1.386 -8.141 1.00 67.75 91 ALA A CA 1
ATOM 736 C C . ALA A 1 91 ? 9.249 1.559 -9.642 1.00 67.75 91 ALA A C 1
ATOM 738 O O . ALA A 1 91 ? 8.989 0.652 -10.428 1.00 67.75 91 ALA A O 1
ATOM 739 N N . GLU A 1 92 ? 9.849 2.685 -10.046 1.00 68.25 92 GLU A N 1
ATOM 740 C CA . GLU A 1 92 ? 10.249 2.930 -11.442 1.00 68.25 92 GLU A CA 1
ATOM 741 C C . GLU A 1 92 ? 11.337 1.953 -11.919 1.00 68.25 92 GLU A C 1
ATOM 743 O O . GLU A 1 92 ? 11.273 1.445 -13.041 1.00 68.25 92 GLU A O 1
ATOM 748 N N . ALA A 1 93 ? 12.316 1.643 -11.062 1.00 68.69 93 ALA A N 1
ATOM 749 C CA . ALA A 1 93 ? 13.338 0.642 -11.360 1.00 68.69 93 ALA A CA 1
ATOM 750 C C . ALA A 1 93 ? 12.737 -0.766 -11.519 1.00 68.69 93 ALA A C 1
ATOM 752 O O . ALA A 1 93 ? 13.114 -1.497 -12.438 1.00 68.69 93 ALA A O 1
ATOM 753 N N . PHE A 1 94 ? 11.772 -1.128 -10.668 1.00 72.94 94 PHE A N 1
ATOM 754 C CA . PHE A 1 94 ? 11.078 -2.410 -10.754 1.00 72.94 94 PHE A CA 1
ATOM 755 C C . PHE A 1 94 ? 10.215 -2.521 -12.017 1.00 72.94 94 PHE A C 1
ATOM 757 O O . PHE A 1 94 ? 10.301 -3.524 -12.721 1.00 72.94 94 PHE A O 1
ATOM 764 N N . ASP A 1 95 ? 9.433 -1.491 -12.354 1.00 70.81 95 ASP A N 1
ATOM 765 C CA . ASP A 1 95 ? 8.583 -1.487 -13.555 1.00 70.81 95 ASP A CA 1
ATOM 766 C C . ASP A 1 95 ? 9.414 -1.639 -14.838 1.00 70.81 95 ASP A C 1
ATOM 768 O O . ASP A 1 95 ? 9.056 -2.391 -15.747 1.00 70.81 95 ASP A O 1
ATOM 772 N N . LYS A 1 96 ? 10.586 -0.991 -14.880 1.00 70.00 96 LYS A N 1
ATOM 773 C CA . LYS A 1 96 ? 11.540 -1.134 -15.983 1.00 70.00 96 LYS A CA 1
ATOM 774 C C . LYS A 1 96 ? 12.104 -2.555 -16.078 1.00 70.00 96 LYS A C 1
ATOM 776 O O . LYS A 1 96 ? 12.195 -3.087 -17.180 1.00 70.00 96 LYS A O 1
ATOM 781 N N . SER A 1 97 ? 12.457 -3.169 -14.946 1.00 69.06 97 SER A N 1
ATOM 782 C CA . SER A 1 97 ? 12.930 -4.559 -14.911 1.00 69.06 97 SER A CA 1
ATOM 783 C C . SER A 1 97 ? 11.843 -5.538 -15.353 1.00 69.06 97 SER A C 1
ATOM 785 O O . SER A 1 97 ? 12.121 -6.440 -16.133 1.00 69.06 97 SER A O 1
ATOM 787 N N . LEU A 1 98 ? 10.602 -5.337 -14.900 1.00 73.25 98 LEU A N 1
ATOM 788 C CA . LEU A 1 98 ? 9.465 -6.186 -15.253 1.00 73.25 98 LEU A CA 1
ATOM 789 C C . LEU A 1 98 ? 9.157 -6.121 -16.753 1.00 73.25 98 LEU A C 1
ATOM 791 O O . LEU A 1 98 ? 8.905 -7.153 -17.368 1.00 73.25 98 LEU A O 1
ATOM 795 N N . LYS A 1 99 ? 9.210 -4.924 -17.350 1.00 72.38 99 LYS A N 1
ATOM 796 C CA . LYS A 1 99 ? 9.057 -4.753 -18.801 1.00 72.38 99 LYS A CA 1
ATOM 797 C C . LYS A 1 99 ? 10.140 -5.491 -19.578 1.00 72.38 99 LYS A C 1
ATOM 799 O O . LYS A 1 99 ? 9.807 -6.201 -20.518 1.00 72.38 99 LYS A O 1
ATOM 804 N N . MET A 1 100 ? 11.402 -5.389 -19.154 1.00 70.31 100 MET A N 1
ATOM 805 C CA . MET A 1 100 ? 12.487 -6.121 -19.815 1.00 70.31 100 MET A CA 1
ATOM 806 C C . MET A 1 100 ? 12.307 -7.642 -19.736 1.00 70.31 100 MET A C 1
ATOM 808 O O . MET A 1 100 ? 12.540 -8.323 -20.732 1.00 70.31 100 MET A O 1
ATOM 812 N N . ASP A 1 101 ? 11.858 -8.171 -18.594 1.00 69.88 101 ASP A N 1
ATOM 813 C CA . ASP A 1 101 ? 11.579 -9.605 -18.427 1.00 69.88 101 ASP A CA 1
ATOM 814 C C . ASP A 1 101 ? 10.441 -10.064 -19.357 1.00 69.88 101 ASP A C 1
ATOM 816 O O . ASP A 1 101 ? 10.582 -11.034 -20.102 1.00 69.88 101 ASP A O 1
ATOM 820 N N . GLN A 1 102 ? 9.349 -9.293 -19.414 1.00 73.38 102 GLN A N 1
ATOM 821 C CA . GLN A 1 102 ? 8.215 -9.566 -20.302 1.00 73.38 102 GLN A CA 1
ATOM 822 C C . GLN A 1 102 ? 8.595 -9.505 -21.787 1.00 73.38 102 GLN A C 1
ATOM 824 O O . GLN A 1 102 ? 8.151 -10.341 -22.576 1.00 73.38 102 GLN A O 1
ATOM 829 N N . GLU A 1 103 ? 9.410 -8.526 -22.188 1.00 72.81 103 GLU A N 1
ATOM 830 C CA . GLU A 1 103 ? 9.913 -8.414 -23.560 1.00 72.81 103 GLU A CA 1
ATOM 831 C C . GLU A 1 103 ? 10.816 -9.600 -23.922 1.00 72.81 103 GLU A C 1
ATOM 833 O O . GLU A 1 103 ? 10.719 -10.134 -25.032 1.00 72.81 103 GLU A O 1
ATOM 838 N N . TYR A 1 104 ? 11.641 -10.064 -22.979 1.00 72.25 104 TYR A N 1
ATOM 839 C CA . TYR A 1 104 ? 12.491 -11.237 -23.160 1.00 72.25 104 TYR A CA 1
ATOM 840 C C . TYR A 1 104 ? 11.673 -12.528 -23.298 1.00 72.25 104 TYR A C 1
ATOM 842 O O . TYR A 1 104 ? 11.884 -13.282 -24.250 1.00 72.25 104 TYR A O 1
ATOM 850 N N . GLU A 1 105 ? 10.691 -12.764 -22.422 1.00 72.38 105 GLU A N 1
ATOM 851 C CA . GLU A 1 105 ? 9.783 -13.915 -22.515 1.00 72.38 105 GLU A CA 1
ATOM 852 C C . GLU A 1 105 ? 8.971 -13.905 -23.816 1.00 72.38 105 GLU A C 1
ATOM 854 O O . GLU A 1 105 ? 8.821 -14.940 -24.472 1.00 72.38 105 GLU A O 1
ATOM 859 N N . ALA A 1 106 ? 8.466 -12.740 -24.232 1.00 74.94 106 ALA A N 1
ATOM 860 C CA . ALA A 1 106 ? 7.729 -12.600 -25.483 1.00 74.94 106 ALA A CA 1
ATOM 861 C C . ALA A 1 106 ? 8.619 -12.894 -26.700 1.00 74.94 106 ALA A C 1
ATOM 863 O O . ALA A 1 106 ? 8.197 -13.596 -27.625 1.00 74.94 106 ALA A O 1
ATOM 864 N N . HIS A 1 107 ? 9.859 -12.400 -26.693 1.00 75.19 107 HIS A N 1
ATOM 865 C CA . HIS A 1 107 ? 10.836 -12.677 -27.740 1.00 75.19 107 HIS A CA 1
ATOM 866 C C 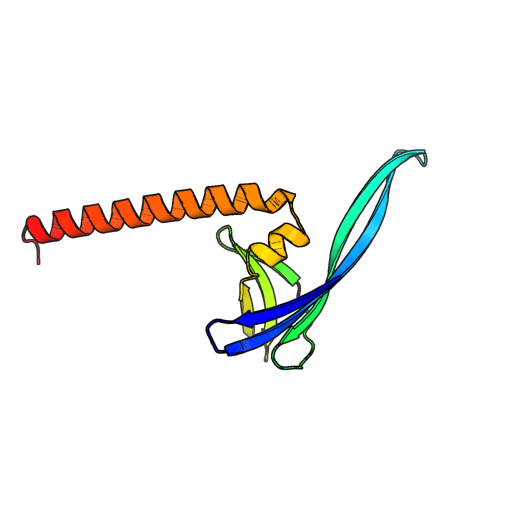. HIS A 1 107 ? 11.209 -14.166 -27.782 1.00 75.19 107 HIS A C 1
ATOM 868 O O . HIS A 1 107 ? 11.190 -14.776 -28.851 1.00 75.19 107 HIS A O 1
ATOM 874 N N . TYR A 1 108 ? 11.471 -14.779 -26.628 1.00 73.31 108 TYR A N 1
ATOM 875 C CA . TYR A 1 108 ? 11.790 -16.200 -26.509 1.00 73.31 108 TYR A CA 1
ATOM 876 C C . TYR A 1 108 ? 10.642 -17.099 -26.992 1.00 73.31 108 TYR A C 1
ATOM 878 O O . TYR A 1 108 ? 10.855 -17.983 -27.823 1.00 73.31 108 TYR A O 1
ATOM 886 N N . ASN A 1 109 ? 9.405 -16.821 -26.568 1.00 75.38 109 ASN A N 1
ATOM 887 C CA . ASN A 1 109 ? 8.217 -17.549 -27.024 1.00 75.38 109 ASN A CA 1
ATOM 888 C C . ASN A 1 109 ? 7.971 -17.386 -28.526 1.00 75.38 109 ASN A C 1
ATOM 890 O O . ASN A 1 109 ? 7.554 -18.334 -29.195 1.00 75.38 109 ASN A O 1
ATOM 894 N N . LYS A 1 110 ? 8.238 -16.196 -29.080 1.00 74.62 110 LYS A N 1
ATOM 895 C CA . LYS A 1 110 ? 8.154 -15.969 -30.525 1.00 74.62 110 LYS A CA 1
ATOM 896 C C . LYS A 1 110 ? 9.172 -16.831 -31.266 1.00 74.62 110 LYS A C 1
ATOM 898 O O . LYS A 1 110 ? 8.784 -17.512 -32.209 1.00 74.62 110 LYS A O 1
ATOM 903 N N . VAL A 1 111 ? 10.423 -16.848 -30.803 1.00 74.12 111 VAL A N 1
ATOM 904 C CA . VAL A 1 111 ? 11.518 -17.643 -31.380 1.00 74.12 111 VAL A CA 1
ATOM 905 C C . VAL A 1 111 ? 11.210 -19.145 -31.315 1.00 74.12 111 VAL A C 1
ATOM 907 O O . VAL A 1 111 ? 11.304 -19.815 -32.344 1.00 74.12 111 VAL A O 1
ATOM 910 N N . LEU A 1 112 ? 10.743 -19.660 -30.171 1.00 69.69 112 LEU A N 1
ATOM 911 C CA . LEU A 1 112 ? 10.279 -21.047 -30.014 1.00 69.69 112 LEU A CA 1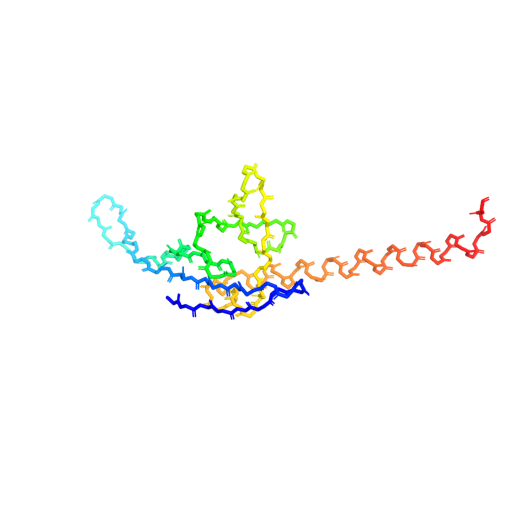
ATOM 912 C C . LEU A 1 112 ? 9.158 -21.419 -30.994 1.00 69.69 112 LEU A C 1
ATOM 914 O O . LEU A 1 112 ? 9.261 -22.445 -31.664 1.00 69.69 112 LEU A O 1
ATOM 918 N N . LYS A 1 113 ? 8.129 -20.570 -31.140 1.00 68.00 113 LYS A N 1
ATOM 919 C CA . LYS A 1 113 ? 7.034 -20.800 -32.100 1.00 68.00 113 LYS A CA 1
ATOM 920 C C . LYS A 1 113 ? 7.520 -20.865 -33.547 1.00 68.00 113 LYS A C 1
ATOM 922 O O . LYS A 1 113 ? 7.028 -21.681 -34.317 1.00 68.00 113 LYS A O 1
ATOM 927 N N . THR A 1 114 ? 8.493 -20.037 -33.924 1.00 66.12 114 THR A N 1
ATOM 928 C CA . THR A 1 114 ? 9.121 -20.095 -35.257 1.00 66.12 114 THR A CA 1
ATOM 929 C C . THR A 1 114 ? 10.042 -21.300 -35.462 1.00 66.12 114 THR A C 1
ATOM 931 O O . THR A 1 114 ? 10.285 -21.663 -36.608 1.00 66.12 114 THR A O 1
ATOM 934 N N . MET A 1 115 ? 10.541 -21.937 -34.396 1.00 64.31 115 MET A N 1
ATOM 935 C CA . MET A 1 115 ? 11.422 -23.114 -34.476 1.00 64.31 115 MET A CA 1
ATOM 936 C C . MET A 1 115 ? 10.677 -24.461 -34.443 1.00 64.31 115 MET A C 1
ATOM 938 O O . MET A 1 115 ? 11.327 -25.503 -34.467 1.00 64.31 115 MET A O 1
ATOM 942 N N . GLY A 1 116 ? 9.337 -24.462 -34.433 1.00 55.75 116 GLY A N 1
ATOM 943 C CA . GLY A 1 116 ? 8.528 -25.651 -34.732 1.00 55.75 116 GLY A CA 1
ATOM 944 C C . GLY A 1 116 ? 8.708 -26.835 -33.773 1.00 55.75 116 GLY A C 1
ATOM 945 O O . GLY A 1 116 ? 8.713 -27.977 -34.221 1.00 55.75 116 GLY A O 1
ATOM 946 N N . ARG A 1 117 ? 8.876 -26.582 -32.471 1.00 52.53 117 ARG A N 1
ATOM 947 C CA . ARG A 1 117 ? 8.773 -27.619 -31.432 1.00 52.53 117 ARG A CA 1
ATOM 948 C C . ARG A 1 117 ? 7.437 -27.471 -30.706 1.00 52.53 117 ARG A C 1
ATOM 950 O O . ARG A 1 117 ? 7.346 -26.686 -29.765 1.00 52.53 117 ARG A O 1
ATOM 957 N N . ASP A 1 118 ? 6.437 -28.190 -31.208 1.00 49.62 118 ASP A N 1
ATOM 958 C CA . ASP A 1 118 ? 5.291 -28.683 -30.428 1.00 49.62 118 ASP A CA 1
ATOM 959 C C . ASP A 1 118 ? 5.683 -30.038 -29.811 1.00 49.62 118 ASP A C 1
ATOM 961 O O . ASP A 1 118 ? 6.369 -30.819 -30.520 1.00 49.62 118 ASP A O 1
#